Protein AF-K2CL20-F1 (afdb_monomer)

Structure (mmCIF, N/CA/C/O backbone):
data_AF-K2CL20-F1
#
_entry.id   AF-K2CL20-F1
#
loop_
_atom_site.group_PDB
_atom_site.id
_atom_site.type_symbol
_atom_site.label_atom_id
_atom_site.label_alt_id
_atom_site.label_comp_id
_atom_site.label_asym_id
_atom_site.label_entity_id
_atom_site.label_seq_id
_atom_site.pdbx_PDB_ins_code
_atom_site.Cartn_x
_atom_site.Cartn_y
_atom_site.Cartn_z
_atom_site.occupancy
_atom_site.B_iso_or_equiv
_atom_site.auth_seq_id
_atom_site.auth_comp_id
_atom_site.auth_asym_id
_atom_site.auth_atom_id
_atom_site.pdbx_PDB_model_num
ATOM 1 N N . LEU A 1 1 ? 9.362 -7.689 -4.655 1.00 85.69 1 LEU A N 1
ATOM 2 C CA . LEU A 1 1 ? 9.370 -9.117 -4.252 1.00 85.69 1 LEU A CA 1
ATOM 3 C C . LEU A 1 1 ? 10.143 -9.893 -5.315 1.00 85.69 1 LEU A C 1
ATOM 5 O O . LEU A 1 1 ? 9.875 -9.647 -6.487 1.00 85.69 1 LEU A O 1
ATOM 9 N N . PRO A 1 2 ? 11.114 -10.753 -4.959 1.00 88.81 2 PRO A N 1
ATOM 10 C CA . PRO A 1 2 ? 11.860 -11.534 -5.948 1.00 88.81 2 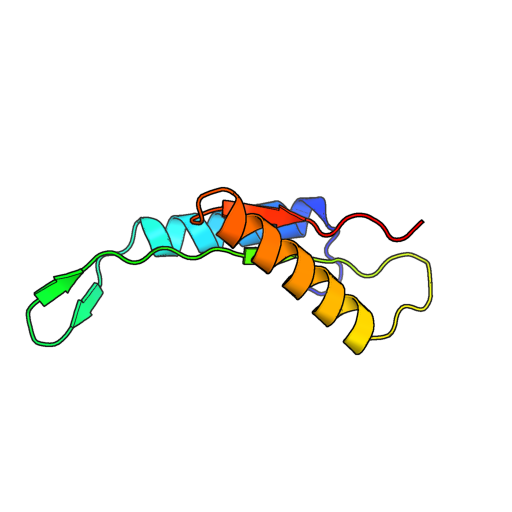PRO A CA 1
ATOM 11 C C . PRO A 1 2 ? 10.928 -12.420 -6.782 1.00 88.81 2 PRO A C 1
ATOM 13 O O . PRO A 1 2 ? 9.961 -12.956 -6.243 1.00 88.81 2 PRO A O 1
ATOM 16 N N . GLN A 1 3 ? 11.214 -12.563 -8.081 1.00 89.81 3 GLN A N 1
ATOM 17 C CA . GLN A 1 3 ? 10.493 -13.465 -9.000 1.00 89.81 3 GLN A CA 1
ATOM 18 C C . GLN A 1 3 ? 8.958 -13.315 -8.968 1.00 89.81 3 GLN A C 1
ATOM 20 O O . GLN A 1 3 ? 8.225 -14.279 -9.160 1.00 89.81 3 GLN A O 1
ATOM 25 N N . THR A 1 4 ? 8.457 -12.109 -8.697 1.00 91.75 4 THR A N 1
ATOM 26 C CA . THR A 1 4 ? 7.024 -11.843 -8.530 1.00 91.75 4 THR A CA 1
ATOM 27 C C . THR A 1 4 ? 6.591 -10.772 -9.521 1.00 91.75 4 THR A C 1
ATOM 29 O O . THR A 1 4 ? 7.107 -9.655 -9.487 1.00 91.75 4 THR A O 1
ATOM 32 N N . GLY A 1 5 ? 5.636 -11.098 -10.392 1.00 92.00 5 GLY A N 1
ATOM 33 C CA . GLY A 1 5 ? 5.045 -10.129 -11.314 1.00 92.00 5 GLY A CA 1
ATOM 34 C C . GLY A 1 5 ? 4.115 -9.138 -10.607 1.00 92.00 5 GLY A C 1
ATOM 35 O O . GLY A 1 5 ? 3.671 -9.369 -9.481 1.00 92.00 5 GLY A O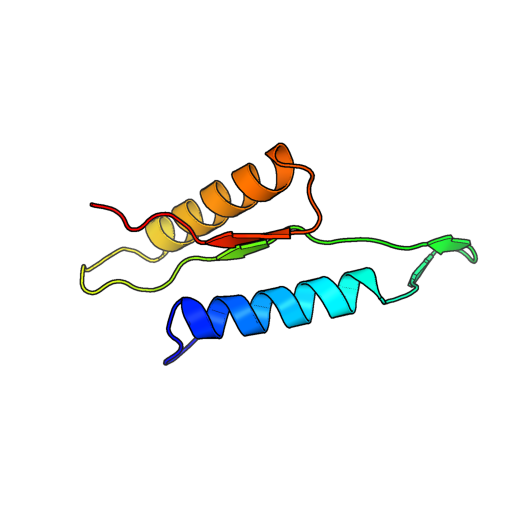 1
ATOM 36 N N . ILE A 1 6 ? 3.759 -8.043 -11.287 1.00 93.56 6 ILE A N 1
ATOM 37 C CA . ILE A 1 6 ? 2.942 -6.969 -10.692 1.00 93.56 6 ILE A CA 1
ATOM 38 C C . ILE A 1 6 ? 1.565 -7.450 -10.202 1.00 93.56 6 ILE A C 1
ATOM 40 O O . ILE A 1 6 ? 1.085 -6.998 -9.165 1.00 93.56 6 ILE A O 1
ATOM 44 N N . LYS A 1 7 ? 0.945 -8.410 -10.904 1.00 94.00 7 LYS A N 1
ATOM 45 C CA . LYS A 1 7 ? -0.363 -8.980 -10.534 1.00 94.00 7 LYS A CA 1
ATOM 46 C C . LYS A 1 7 ? -0.288 -9.783 -9.235 1.00 94.00 7 LYS A C 1
ATOM 48 O O . LYS A 1 7 ? -1.105 -9.575 -8.343 1.00 94.00 7 LYS A O 1
ATOM 53 N N . ASP A 1 8 ? 0.714 -10.644 -9.099 1.00 95.69 8 ASP A N 1
ATOM 54 C CA . ASP A 1 8 ? 0.919 -11.429 -7.878 1.00 95.69 8 ASP A CA 1
ATOM 55 C C . ASP A 1 8 ? 1.342 -10.526 -6.713 1.00 95.69 8 ASP A C 1
ATOM 57 O O . ASP A 1 8 ? 0.854 -10.670 -5.590 1.00 95.69 8 ASP A O 1
ATOM 61 N N . GLY A 1 9 ? 2.173 -9.517 -6.996 1.00 96.69 9 GLY A N 1
ATOM 62 C CA . GLY A 1 9 ? 2.518 -8.464 -6.044 1.00 96.69 9 GLY A CA 1
ATOM 63 C C . GLY A 1 9 ? 1.284 -7.717 -5.530 1.00 96.69 9 GLY A C 1
ATOM 64 O O . GLY A 1 9 ? 1.171 -7.479 -4.327 1.00 96.69 9 GLY A O 1
ATOM 65 N N . PHE A 1 10 ? 0.320 -7.421 -6.407 1.00 97.38 10 PHE A N 1
ATOM 66 C CA . PHE A 1 10 ? -0.957 -6.812 -6.030 1.00 97.38 10 PHE A CA 1
ATOM 67 C C . PHE A 1 10 ? -1.771 -7.698 -5.090 1.00 97.38 10 PHE A C 1
ATOM 69 O O . PHE A 1 10 ? -2.269 -7.213 -4.074 1.00 97.38 10 PHE A O 1
ATOM 76 N N . VAL A 1 11 ? -1.867 -8.999 -5.376 1.00 98.19 11 VAL A N 1
ATOM 77 C CA . VAL A 1 11 ? -2.571 -9.954 -4.504 1.00 98.19 11 VAL A CA 1
ATOM 78 C C . VAL A 1 11 ? -1.942 -9.987 -3.108 1.00 98.19 11 VAL A C 1
ATOM 80 O O . VAL A 1 11 ? -2.657 -9.942 -2.104 1.00 98.19 11 VAL A O 1
ATOM 83 N N . VAL A 1 12 ? -0.609 -10.015 -3.025 1.00 98.12 12 VAL A N 1
ATOM 84 C CA . VAL A 1 12 ? 0.109 -9.974 -1.742 1.00 98.12 12 VAL A CA 1
ATOM 85 C C . VAL A 1 12 ? -0.145 -8.656 -1.006 1.00 98.12 12 VAL A C 1
ATOM 87 O O . VAL A 1 12 ? -0.435 -8.678 0.191 1.00 98.12 12 VAL A O 1
ATOM 90 N N . ALA A 1 13 ? -0.091 -7.521 -1.704 1.00 98.19 13 ALA A N 1
ATOM 91 C CA . ALA A 1 13 ? -0.353 -6.209 -1.120 1.00 98.19 13 ALA A CA 1
ATOM 92 C C . ALA A 1 13 ? -1.792 -6.084 -0.589 1.00 98.19 13 ALA A C 1
ATOM 94 O O . ALA A 1 13 ? -1.988 -5.619 0.533 1.00 98.19 13 ALA A O 1
ATOM 95 N N . GLU A 1 14 ? -2.800 -6.556 -1.328 1.00 98.56 14 GLU A N 1
ATOM 96 C CA . GLU A 1 14 ? -4.193 -6.568 -0.858 1.00 98.56 14 GLU A CA 1
ATOM 97 C C . GLU A 1 14 ? -4.374 -7.472 0.362 1.00 98.56 14 GLU A C 1
ATOM 99 O O . GLU A 1 14 ? -5.096 -7.116 1.295 1.00 98.56 14 GLU A O 1
ATOM 104 N N . ARG A 1 15 ? -3.684 -8.619 0.409 1.00 98.50 15 ARG A N 1
ATOM 105 C CA . ARG A 1 15 ? -3.699 -9.488 1.591 1.00 98.50 15 ARG A CA 1
ATOM 106 C C . ARG A 1 15 ? -3.151 -8.765 2.822 1.00 98.50 15 ARG A C 1
ATOM 108 O O . ARG A 1 15 ? -3.760 -8.845 3.884 1.00 98.50 15 ARG A O 1
ATOM 115 N N . ILE A 1 16 ? -2.041 -8.038 2.676 1.00 98.38 16 ILE A N 1
ATOM 116 C CA . ILE A 1 16 ? -1.458 -7.227 3.756 1.00 98.38 16 ILE A CA 1
ATOM 117 C C . ILE A 1 16 ? -2.430 -6.120 4.178 1.00 98.38 16 ILE A C 1
ATOM 119 O O . ILE A 1 16 ? -2.707 -5.972 5.366 1.00 98.38 16 ILE A O 1
ATOM 123 N N . ARG A 1 17 ? -2.997 -5.379 3.218 1.00 98.62 17 ARG A N 1
ATOM 124 C CA . ARG A 1 17 ? -3.951 -4.297 3.493 1.00 98.62 17 ARG A CA 1
ATOM 125 C C . ARG A 1 17 ? -5.158 -4.788 4.297 1.00 98.62 17 ARG A C 1
ATOM 127 O O . ARG A 1 17 ? -5.499 -4.176 5.304 1.00 98.62 17 ARG A O 1
ATOM 134 N N . LYS A 1 18 ? -5.766 -5.905 3.880 1.00 98.50 18 LYS A N 1
ATOM 135 C CA . LYS A 1 18 ? -6.912 -6.522 4.568 1.00 98.50 18 LYS A CA 1
ATOM 136 C C . LYS A 1 18 ? -6.553 -7.036 5.959 1.00 98.50 18 LYS A C 1
ATOM 138 O O . LYS A 1 18 ? -7.360 -6.904 6.871 1.00 98.50 18 LYS A O 1
ATOM 143 N N . ALA A 1 19 ? -5.358 -7.604 6.131 1.00 98.38 19 ALA A N 1
ATOM 144 C CA . ALA A 1 19 ? -4.892 -8.049 7.442 1.00 98.38 19 ALA A CA 1
ATOM 145 C C . ALA A 1 19 ? -4.735 -6.872 8.418 1.00 98.38 19 ALA A C 1
ATOM 147 O O . ALA A 1 19 ? -5.128 -6.994 9.572 1.00 98.38 19 ALA A O 1
ATOM 148 N N . ILE A 1 20 ? -4.220 -5.730 7.947 1.00 98.06 20 ILE A N 1
ATOM 149 C CA . ILE A 1 20 ? -4.119 -4.501 8.750 1.00 98.06 20 ILE A CA 1
ATOM 150 C C . ILE A 1 20 ? -5.513 -3.956 9.085 1.00 98.06 20 ILE A C 1
ATOM 152 O O . ILE A 1 20 ? -5.798 -3.671 10.240 1.00 98.06 20 ILE A O 1
ATOM 156 N N . GLU A 1 21 ? -6.393 -3.842 8.088 1.00 97.88 21 GLU A N 1
ATOM 157 C CA . GLU A 1 21 ? -7.764 -3.338 8.261 1.00 97.88 21 GLU A CA 1
ATOM 158 C C . GLU A 1 21 ? -8.603 -4.188 9.229 1.00 97.88 21 GLU A C 1
ATOM 160 O O . GLU A 1 21 ? -9.419 -3.654 9.980 1.00 97.88 21 GLU A O 1
ATOM 165 N N . GLY A 1 22 ? -8.423 -5.510 9.194 1.00 97.19 22 GLY A N 1
ATOM 166 C CA . GLY A 1 22 ? -9.154 -6.454 10.037 1.00 97.19 22 GLY A CA 1
ATOM 167 C C . GLY A 1 22 ? -8.588 -6.619 11.447 1.00 97.19 22 GLY A C 1
ATOM 168 O O . GLY A 1 22 ? -9.225 -7.278 12.268 1.00 97.19 22 GLY A O 1
ATOM 169 N N . ALA A 1 23 ? -7.412 -6.060 11.735 1.00 96.50 23 ALA A N 1
ATOM 170 C CA . ALA A 1 23 ? -6.778 -6.169 13.039 1.00 96.50 23 ALA A CA 1
ATOM 171 C C . ALA A 1 23 ? -7.270 -5.078 14.000 1.00 96.50 23 ALA A C 1
ATOM 173 O O . ALA A 1 23 ? -7.469 -3.916 13.637 1.00 96.50 23 ALA A O 1
ATOM 174 N N . GLU A 1 24 ? -7.442 -5.466 15.260 1.00 96.00 24 GLU A N 1
ATOM 175 C CA . GLU A 1 24 ? -7.698 -4.552 16.365 1.00 96.00 24 GLU A CA 1
ATOM 176 C C . GLU A 1 24 ? -6.395 -4.332 17.129 1.00 96.00 24 GLU A C 1
ATOM 178 O O . GLU A 1 24 ? -5.702 -5.284 17.493 1.00 96.00 24 GLU A O 1
ATOM 183 N N . TYR A 1 25 ? -6.037 -3.068 17.328 1.00 94.12 25 TYR A N 1
ATOM 184 C CA . TYR A 1 25 ? -4.781 -2.678 17.950 1.00 94.12 25 TYR A CA 1
ATOM 185 C C . TYR A 1 25 ? -5.068 -2.003 19.286 1.00 94.12 25 TYR A C 1
ATOM 187 O O . TYR A 1 25 ? -5.881 -1.083 19.355 1.00 94.12 25 TYR A O 1
ATOM 195 N N . THR A 1 26 ? -4.379 -2.426 20.343 1.00 95.38 26 THR A N 1
ATOM 196 C CA . THR A 1 26 ? -4.479 -1.790 21.661 1.00 95.38 26 THR A CA 1
ATOM 197 C C . THR A 1 26 ? -3.344 -0.791 21.846 1.00 95.38 26 THR A C 1
ATOM 199 O O . THR A 1 26 ? -2.169 -1.151 21.761 1.00 95.38 26 THR A O 1
ATOM 202 N N . PHE A 1 27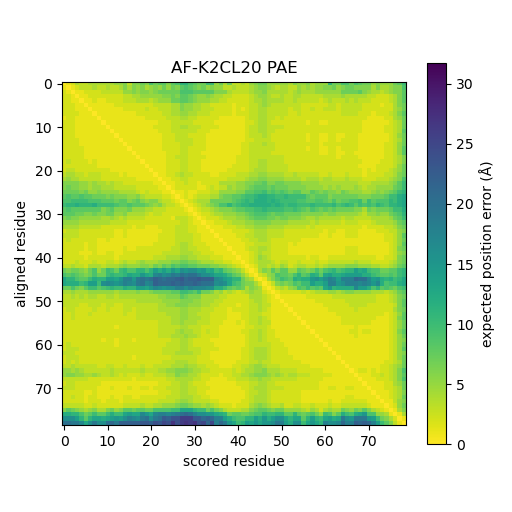 ? -3.679 0.459 22.156 1.00 92.06 27 PHE A N 1
ATOM 203 C CA . PHE A 1 27 ? -2.712 1.486 22.528 1.00 92.06 27 PHE A CA 1
ATOM 204 C C . PHE A 1 27 ? -3.186 2.208 23.788 1.00 92.06 27 PHE A C 1
ATOM 206 O O . PHE A 1 27 ? -4.262 2.789 23.800 1.00 92.06 27 PHE A O 1
ATOM 213 N N . LYS A 1 28 ? -2.382 2.177 24.861 1.00 90.62 28 LYS A N 1
ATOM 214 C CA . LYS A 1 28 ? -2.700 2.818 26.155 1.00 90.62 28 LYS A CA 1
ATOM 215 C C . LYS A 1 28 ? -4.086 2.445 26.722 1.00 90.62 28 LYS A C 1
ATOM 217 O O . LYS A 1 28 ? -4.764 3.294 27.283 1.00 90.62 28 LYS A O 1
ATOM 222 N N . ASN A 1 29 ? -4.460 1.167 26.616 1.00 92.00 29 ASN A N 1
ATOM 223 C CA . ASN A 1 29 ? -5.762 0.595 27.003 1.00 92.00 29 ASN A CA 1
ATOM 224 C C . ASN A 1 29 ? -6.957 0.967 26.108 1.00 92.00 29 ASN A C 1
ATOM 226 O O . ASN A 1 29 ? -8.048 0.456 26.346 1.00 92.00 29 ASN A O 1
ATOM 230 N N . ASP A 1 30 ? -6.753 1.753 25.049 1.00 94.06 30 ASP A N 1
ATOM 231 C CA . ASP A 1 30 ? -7.779 2.014 24.043 1.00 94.06 30 ASP A CA 1
ATOM 232 C C . ASP A 1 30 ? -7.628 1.054 22.862 1.00 94.06 30 ASP A C 1
ATOM 234 O O . ASP A 1 30 ? -6.519 0.795 22.382 1.00 94.06 30 ASP A O 1
ATOM 238 N N . SER A 1 31 ? -8.756 0.533 22.379 1.00 94.00 31 SER A N 1
ATOM 239 C CA . SER A 1 31 ? -8.795 -0.266 21.153 1.00 94.00 31 SER A CA 1
ATOM 240 C C . SER A 1 31 ? -9.021 0.646 19.956 1.00 94.00 31 SER A C 1
ATOM 242 O O . SER A 1 31 ? -9.921 1.486 19.953 1.00 94.00 31 SER A O 1
ATOM 244 N N . MET A 1 32 ? -8.193 0.489 18.929 1.00 95.25 32 MET A N 1
ATOM 245 C CA . MET A 1 32 ? -8.275 1.263 17.700 1.00 95.25 32 MET A CA 1
ATOM 246 C C . MET A 1 32 ? -8.111 0.383 16.471 1.00 95.25 32 MET A C 1
ATOM 248 O O . MET A 1 32 ? -7.441 -0.650 16.482 1.00 95.25 32 MET A O 1
ATOM 252 N N . ARG A 1 33 ? -8.711 0.844 15.376 1.00 94.81 33 ARG A N 1
ATOM 253 C CA . ARG A 1 33 ? -8.536 0.262 14.050 1.00 94.81 33 ARG A CA 1
ATOM 254 C C . ARG A 1 33 ? -7.742 1.223 13.195 1.00 94.81 33 ARG A C 1
ATOM 256 O O . ARG A 1 33 ? -8.032 2.419 13.160 1.00 94.81 33 ARG A O 1
ATOM 263 N N . VAL A 1 34 ? -6.759 0.686 12.490 1.00 96.56 34 VAL A N 1
ATOM 264 C CA . VAL A 1 34 ? -5.982 1.432 11.504 1.00 96.56 34 VAL A CA 1
ATOM 265 C C . VAL A 1 34 ? -6.151 0.786 10.140 1.00 96.56 34 VAL A C 1
ATOM 267 O O . VAL A 1 34 ? -6.514 -0.379 10.017 1.00 96.56 34 VAL A O 1
ATOM 270 N N . THR A 1 35 ? -5.898 1.560 9.095 1.00 98.12 35 THR A N 1
ATOM 271 C CA . THR A 1 35 ? -5.877 1.059 7.721 1.00 98.12 35 THR A CA 1
ATOM 272 C C . 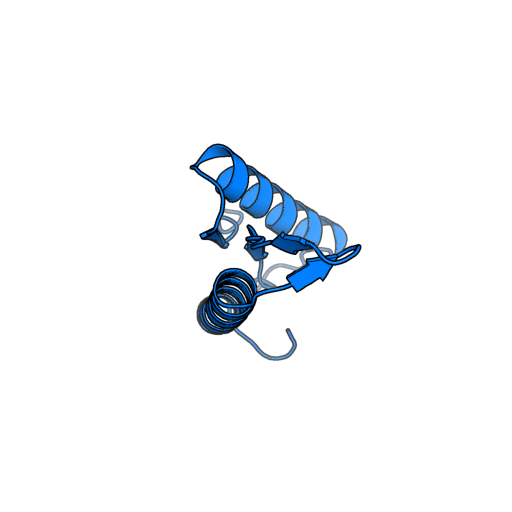THR A 1 35 ? -4.580 1.483 7.055 1.00 98.12 35 THR A C 1
ATOM 274 O O . THR A 1 35 ? -3.920 2.430 7.489 1.00 98.12 35 THR A O 1
ATOM 277 N N . ALA A 1 36 ? -4.215 0.789 5.980 1.00 98.12 36 ALA A N 1
ATOM 278 C CA . ALA A 1 36 ? -3.043 1.110 5.180 1.00 98.12 36 ALA A CA 1
ATOM 279 C C . ALA A 1 36 ? -3.461 1.432 3.743 1.00 98.12 36 ALA A C 1
ATOM 281 O O . ALA A 1 36 ? -4.372 0.824 3.188 1.00 98.12 36 ALA A O 1
ATOM 282 N N . SER A 1 37 ? -2.780 2.391 3.124 1.00 98.62 37 SER A N 1
ATOM 283 C CA . SER A 1 37 ? -2.777 2.540 1.664 1.00 98.62 37 SER A CA 1
ATOM 284 C C . SER A 1 37 ? -1.413 2.091 1.171 1.00 98.62 37 SER A C 1
ATOM 286 O O . SER A 1 37 ? -0.421 2.385 1.835 1.00 98.62 37 SER A O 1
ATOM 288 N N . LEU A 1 38 ? -1.364 1.380 0.049 1.00 98.50 38 LEU A N 1
ATOM 289 C CA . LEU A 1 38 ? -0.125 0.815 -0.486 1.00 98.50 38 LEU A CA 1
ATOM 290 C C . LEU A 1 38 ? 0.008 1.190 -1.963 1.00 98.50 38 LEU A C 1
ATOM 292 O O . LEU A 1 38 ? -0.959 1.104 -2.721 1.00 98.50 38 LEU A O 1
ATOM 296 N N . GLY A 1 39 ? 1.207 1.594 -2.361 1.00 98.00 39 GLY A N 1
ATOM 297 C CA . GLY A 1 39 ? 1.602 1.712 -3.758 1.00 98.00 39 GLY A CA 1
ATOM 298 C C . GLY A 1 39 ? 2.595 0.609 -4.092 1.00 98.00 39 GLY A C 1
ATOM 299 O O . GLY A 1 39 ? 3.453 0.296 -3.267 1.00 98.00 39 GLY A O 1
ATOM 300 N N . ILE A 1 40 ? 2.450 -0.011 -5.261 1.00 96.94 40 ILE A N 1
ATOM 301 C CA . ILE A 1 40 ? 3.354 -1.069 -5.719 1.00 96.94 40 ILE A CA 1
ATOM 302 C C . ILE A 1 40 ? 3.846 -0.800 -7.139 1.00 96.94 40 ILE A C 1
ATOM 304 O O . ILE A 1 40 ? 3.085 -0.345 -7.991 1.00 96.94 40 ILE A O 1
ATOM 308 N N . SER A 1 41 ? 5.105 -1.143 -7.383 1.00 94.56 41 SER A N 1
ATOM 309 C CA . SER A 1 41 ? 5.764 -1.173 -8.690 1.00 94.56 41 SER A CA 1
ATOM 310 C C . SER A 1 41 ? 6.421 -2.546 -8.887 1.00 94.56 41 SER A C 1
ATOM 312 O O . SER A 1 41 ? 6.561 -3.331 -7.940 1.00 94.56 41 SER A O 1
ATOM 314 N N . ALA A 1 42 ? 6.778 -2.872 -10.126 1.00 90.81 42 ALA A N 1
ATOM 315 C CA . ALA A 1 42 ? 7.500 -4.093 -10.468 1.00 90.81 42 ALA A CA 1
ATOM 316 C C . ALA A 1 42 ? 8.669 -3.745 -11.384 1.00 90.81 42 ALA A C 1
ATOM 318 O O . ALA A 1 42 ? 8.616 -2.761 -12.110 1.00 90.81 42 ALA A O 1
ATOM 319 N N . LEU A 1 43 ? 9.721 -4.563 -11.353 1.00 87.69 43 LEU A N 1
ATOM 320 C CA . LEU A 1 43 ? 10.824 -4.401 -12.292 1.00 87.69 43 LEU A CA 1
ATOM 321 C C . LEU A 1 43 ? 10.303 -4.707 -13.702 1.00 87.69 43 LEU A C 1
ATOM 323 O O . LEU A 1 43 ? 9.799 -5.805 -13.957 1.00 87.69 43 LEU A O 1
ATOM 327 N N . HIS A 1 44 ? 10.397 -3.726 -14.593 1.00 78.00 44 H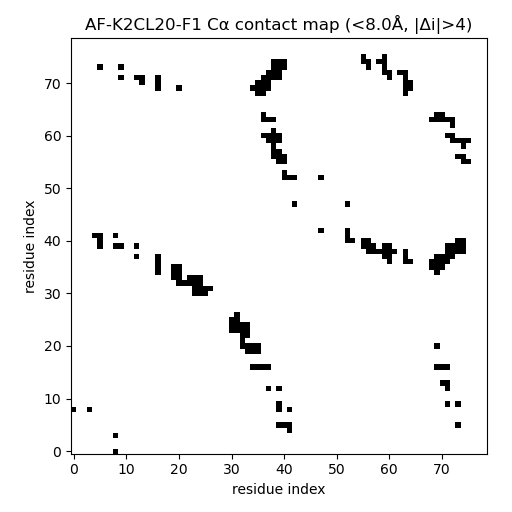IS A N 1
ATOM 328 C CA . HIS A 1 44 ? 10.036 -3.867 -16.000 1.00 78.00 44 HIS A CA 1
ATOM 329 C C . HIS A 1 44 ? 11.242 -4.364 -16.817 1.00 78.00 44 HIS A C 1
ATOM 331 O O . HIS A 1 44 ? 12.352 -4.443 -16.309 1.00 78.00 44 HIS A O 1
ATOM 337 N N . MET A 1 45 ? 11.044 -4.717 -18.094 1.00 69.38 45 MET A N 1
ATOM 338 C CA . MET A 1 45 ? 12.139 -5.190 -18.970 1.00 69.38 45 MET A CA 1
ATOM 339 C C . MET A 1 45 ? 13.189 -4.113 -19.297 1.00 69.38 45 MET A C 1
ATOM 341 O O . MET A 1 45 ? 14.194 -4.419 -19.932 1.00 69.38 45 MET A O 1
ATOM 345 N N . ARG A 1 46 ? 12.944 -2.855 -18.920 1.00 71.00 46 ARG A N 1
ATOM 346 C CA . ARG A 1 46 ? 13.923 -1.772 -19.026 1.00 71.00 46 ARG A CA 1
ATOM 347 C C . ARG A 1 46 ? 14.808 -1.773 -17.784 1.00 71.00 46 ARG A C 1
ATOM 349 O O . ARG A 1 46 ? 14.334 -2.113 -16.703 1.00 71.00 46 ARG A O 1
ATOM 356 N N . ASP A 1 47 ? 16.059 -1.353 -17.939 1.00 66.50 47 ASP A N 1
ATOM 357 C CA . ASP A 1 47 ? 16.972 -1.117 -16.818 1.00 66.50 47 ASP A CA 1
ATOM 358 C C . ASP A 1 47 ? 16.511 0.123 -16.039 1.00 66.50 47 ASP A C 1
ATOM 360 O O . ASP A 1 47 ? 17.014 1.227 -16.233 1.00 66.50 47 ASP A O 1
ATOM 364 N N . VAL A 1 48 ? 15.486 -0.058 -15.208 1.00 79.00 48 VAL A N 1
ATOM 365 C CA . VAL A 1 48 ? 14.990 0.957 -14.279 1.00 79.00 48 VAL A CA 1
ATOM 366 C C . VAL A 1 48 ? 15.821 0.859 -13.003 1.00 79.00 48 VAL A C 1
ATOM 368 O O . VAL A 1 48 ? 16.031 -0.236 -12.470 1.00 79.00 48 VAL A O 1
ATOM 371 N N . SER A 1 49 ? 16.309 1.994 -12.513 1.00 88.31 49 SER A N 1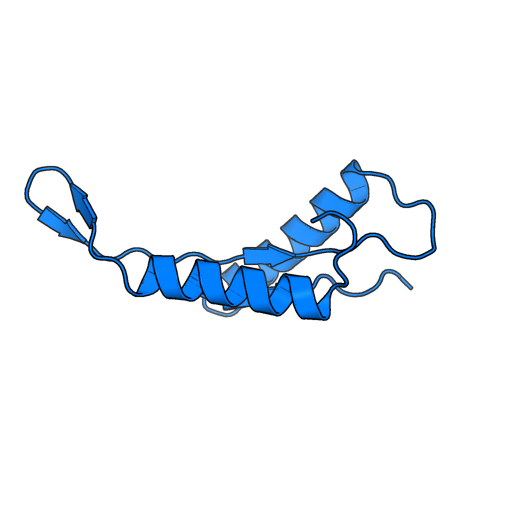
ATOM 372 C CA . SER A 1 49 ? 17.022 2.058 -11.237 1.00 88.31 49 SER A CA 1
ATOM 373 C C . SER A 1 49 ? 16.095 1.719 -10.065 1.00 88.31 49 SER A C 1
ATOM 375 O O . SER A 1 49 ? 14.868 1.832 -10.143 1.00 88.31 49 SER A O 1
ATOM 377 N N . LEU A 1 50 ? 16.682 1.314 -8.937 1.00 88.19 50 LEU A N 1
ATOM 378 C CA . LEU A 1 50 ? 15.913 1.060 -7.720 1.00 88.19 50 LEU A CA 1
ATOM 379 C C . LEU A 1 50 ? 15.184 2.329 -7.252 1.00 88.19 50 LEU A C 1
ATOM 381 O O . LEU A 1 50 ? 14.042 2.255 -6.801 1.00 88.19 50 LEU A O 1
ATOM 385 N N . GLU A 1 51 ? 15.835 3.483 -7.375 1.00 91.56 51 GLU A N 1
ATOM 386 C CA . GLU A 1 51 ? 15.297 4.791 -7.016 1.00 91.56 51 GLU A CA 1
ATOM 387 C C . GLU A 1 51 ? 14.029 5.114 -7.814 1.00 91.56 51 GLU A C 1
ATOM 389 O O . GLU A 1 51 ? 13.006 5.469 -7.228 1.00 91.56 51 GLU A O 1
ATOM 394 N N . GLU A 1 52 ? 14.055 4.910 -9.132 1.00 90.19 52 GLU A N 1
ATOM 395 C CA . GLU A 1 52 ? 12.891 5.106 -10.003 1.00 90.19 52 GLU A CA 1
ATOM 396 C C . GLU A 1 52 ? 11.744 4.153 -9.639 1.00 90.19 52 GLU A C 1
ATOM 398 O O . GLU A 1 52 ? 10.596 4.585 -9.521 1.00 90.19 52 GLU A O 1
ATOM 403 N N . MET A 1 53 ? 12.039 2.877 -9.361 1.00 90.69 53 MET A N 1
ATOM 404 C CA . MET A 1 53 ? 11.016 1.919 -8.922 1.00 90.69 53 MET A CA 1
ATOM 405 C C . MET A 1 53 ? 10.355 2.332 -7.599 1.00 90.69 53 MET A C 1
ATOM 407 O O . MET A 1 53 ? 9.149 2.127 -7.413 1.00 90.69 53 MET A O 1
ATOM 411 N N . ILE A 1 54 ? 11.130 2.887 -6.661 1.00 93.19 54 ILE A N 1
ATOM 412 C CA . ILE A 1 54 ? 10.615 3.398 -5.385 1.00 93.19 54 ILE A CA 1
ATOM 413 C C . ILE A 1 54 ? 9.749 4.637 -5.625 1.00 93.19 54 ILE A C 1
ATOM 415 O O . ILE A 1 54 ? 8.654 4.722 -5.065 1.00 93.19 54 ILE A O 1
ATOM 419 N N . GLU A 1 55 ? 10.186 5.564 -6.479 1.00 94.25 55 GLU A N 1
ATOM 420 C CA . GLU A 1 55 ? 9.389 6.739 -6.840 1.00 94.25 55 GLU A CA 1
ATOM 421 C C . GLU A 1 55 ? 8.048 6.364 -7.477 1.00 94.25 55 GLU A C 1
ATOM 423 O O . GLU A 1 55 ? 7.020 6.966 -7.169 1.00 94.25 55 GLU A O 1
ATOM 428 N N . GLU A 1 56 ? 8.034 5.381 -8.373 1.00 93.81 56 GLU A N 1
ATOM 429 C CA . GLU A 1 56 ? 6.813 4.878 -8.998 1.00 93.81 56 GLU A CA 1
ATOM 430 C C . GLU A 1 56 ? 5.833 4.313 -7.964 1.00 93.81 56 GLU A C 1
ATOM 432 O O . GLU A 1 56 ? 4.637 4.635 -7.983 1.00 93.81 56 GLU A O 1
ATOM 437 N N . ALA A 1 57 ? 6.337 3.515 -7.017 1.00 95.50 57 ALA A N 1
ATOM 438 C CA . ALA A 1 57 ? 5.531 2.998 -5.918 1.00 95.50 57 ALA A CA 1
ATOM 439 C C . ALA A 1 57 ? 5.001 4.128 -5.018 1.00 95.50 57 ALA A C 1
ATOM 441 O O . ALA A 1 57 ? 3.831 4.091 -4.628 1.00 95.50 57 ALA A O 1
ATOM 442 N N . ASP A 1 58 ? 5.802 5.156 -4.722 1.00 96.62 58 ASP A N 1
ATOM 443 C CA . ASP A 1 58 ? 5.359 6.298 -3.914 1.00 96.62 58 ASP A CA 1
ATOM 444 C C . ASP A 1 58 ? 4.296 7.142 -4.637 1.00 96.62 58 ASP A C 1
ATOM 446 O O . ASP A 1 58 ? 3.260 7.480 -4.057 1.00 96.62 58 ASP A O 1
ATOM 450 N N . LYS A 1 59 ? 4.458 7.381 -5.945 1.00 96.69 59 LYS A N 1
ATOM 451 C CA . LYS A 1 59 ? 3.435 8.030 -6.786 1.00 96.69 59 LYS A CA 1
ATOM 452 C C . LYS A 1 59 ? 2.120 7.242 -6.749 1.00 96.69 59 LYS A C 1
ATOM 454 O O . LYS A 1 59 ? 1.051 7.824 -6.538 1.00 96.69 59 LYS A O 1
ATOM 459 N N . ALA A 1 60 ? 2.176 5.914 -6.873 1.00 97.50 60 ALA A N 1
ATOM 460 C CA . ALA A 1 60 ? 0.997 5.056 -6.748 1.00 97.50 60 ALA A CA 1
ATOM 461 C C . ALA A 1 60 ? 0.362 5.133 -5.344 1.00 97.50 60 ALA A C 1
ATOM 463 O O . ALA A 1 60 ? -0.864 5.231 -5.215 1.00 97.50 60 ALA A O 1
ATOM 464 N N . LEU A 1 61 ? 1.179 5.159 -4.286 1.00 98.12 61 LEU A N 1
ATOM 465 C CA . LEU A 1 61 ? 0.728 5.327 -2.902 1.00 98.12 61 LEU A CA 1
ATOM 466 C C . LEU A 1 61 ? 0.022 6.673 -2.701 1.00 98.12 61 LEU A C 1
ATOM 468 O O . LEU A 1 61 ? -1.026 6.740 -2.049 1.00 98.12 61 LEU A O 1
ATOM 472 N N . TYR A 1 62 ? 0.565 7.746 -3.271 1.00 97.81 62 TYR A N 1
ATOM 473 C CA . TYR A 1 62 ? -0.047 9.066 -3.222 1.00 97.81 62 TYR A CA 1
ATOM 474 C C . TYR A 1 62 ? -1.433 9.063 -3.881 1.00 97.81 62 TYR A C 1
ATOM 476 O O . TYR A 1 62 ? -2.398 9.568 -3.299 1.00 97.81 62 TYR A O 1
ATOM 484 N N . VAL A 1 63 ? -1.577 8.407 -5.039 1.00 97.88 63 VAL A N 1
ATOM 485 C CA . VAL A 1 63 ? -2.880 8.216 -5.699 1.00 97.88 63 VAL A CA 1
ATOM 486 C C . VAL A 1 63 ? -3.845 7.416 -4.821 1.00 97.88 63 VAL A C 1
ATOM 488 O O . VAL A 1 63 ? -5.014 7.783 -4.700 1.00 97.88 63 VAL A O 1
ATOM 491 N N . ALA A 1 64 ? -3.385 6.350 -4.161 1.00 98.06 64 ALA A N 1
A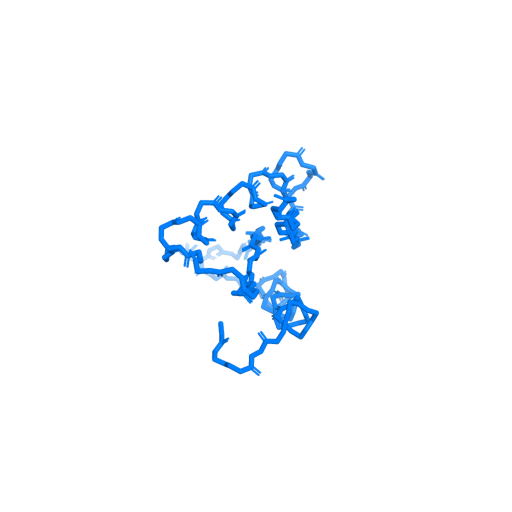TOM 492 C CA . ALA A 1 64 ? -4.220 5.589 -3.232 1.00 98.06 64 ALA A CA 1
ATOM 493 C C . ALA A 1 64 ? -4.741 6.475 -2.086 1.00 98.06 64 ALA A C 1
ATOM 495 O O . ALA A 1 64 ? -5.923 6.410 -1.733 1.00 98.06 64 ALA A O 1
ATOM 496 N N . LYS A 1 65 ? -3.888 7.351 -1.540 1.00 97.69 65 LYS A N 1
ATOM 497 C CA . LYS A 1 65 ? -4.267 8.294 -0.480 1.00 97.69 65 LYS A CA 1
ATOM 498 C C . LYS A 1 65 ? -5.265 9.348 -0.967 1.00 97.69 65 LYS A C 1
ATOM 500 O O . LYS A 1 65 ? -6.230 9.625 -0.257 1.00 97.69 65 LYS A O 1
ATOM 505 N N . SER A 1 66 ? -5.072 9.904 -2.164 1.00 98.00 66 SER A N 1
ATOM 506 C CA . SER A 1 66 ? -5.955 10.942 -2.718 1.00 98.00 66 SER A CA 1
ATOM 507 C C . SER A 1 66 ? -7.310 10.400 -3.187 1.00 98.00 66 SER A C 1
ATOM 509 O O . SER A 1 66 ? -8.309 11.112 -3.131 1.00 98.00 66 SER A O 1
ATOM 511 N N . LYS A 1 67 ? -7.387 9.122 -3.579 1.00 96.88 67 LYS A N 1
ATOM 512 C CA . LYS A 1 67 ? -8.618 8.450 -4.034 1.00 96.88 67 LYS A CA 1
ATOM 513 C C . LYS A 1 67 ? -9.422 7.772 -2.916 1.00 96.88 67 LYS A C 1
ATOM 515 O O . LYS A 1 67 ? -10.181 6.851 -3.203 1.00 96.88 67 LYS A O 1
ATOM 520 N N . GLY A 1 68 ? -9.253 8.185 -1.659 1.00 97.00 68 GLY A N 1
ATOM 521 C CA . GLY A 1 68 ? -10.063 7.688 -0.534 1.00 97.00 68 GLY A CA 1
ATOM 522 C C . GLY A 1 68 ? -9.342 6.783 0.469 1.00 97.00 68 GLY A C 1
ATOM 523 O O . GLY A 1 68 ? -9.987 6.305 1.396 1.00 97.00 68 GLY A O 1
ATOM 524 N N . ARG A 1 69 ? -8.014 6.614 0.352 1.00 98.44 69 ARG A N 1
ATOM 525 C CA . ARG A 1 69 ? -7.186 5.770 1.241 1.00 98.44 69 ARG A CA 1
ATOM 526 C C . ARG A 1 69 ? -7.647 4.301 1.246 1.00 98.44 69 ARG A C 1
ATOM 528 O O . ARG A 1 69 ? -8.395 3.884 0.370 1.00 98.44 69 ARG A O 1
ATOM 535 N N . ASN A 1 70 ? -7.107 3.511 2.177 1.00 98.44 70 ASN A N 1
ATOM 536 C CA . ASN A 1 70 ? -7.424 2.100 2.410 1.00 98.44 70 ASN A CA 1
ATOM 537 C C . ASN A 1 70 ? -7.532 1.250 1.129 1.00 98.44 70 ASN A C 1
ATOM 539 O O . ASN A 1 70 ? -8.473 0.483 0.938 1.00 98.44 70 ASN A O 1
ATOM 543 N N . GLN A 1 71 ? -6.560 1.399 0.231 1.00 98.50 71 GLN A N 1
ATOM 544 C CA . GLN A 1 71 ? -6.533 0.687 -1.043 1.00 98.50 71 GLN A CA 1
ATOM 545 C C . GLN A 1 71 ? -5.108 0.482 -1.538 1.00 98.50 71 GLN A C 1
ATOM 547 O O . GLN A 1 71 ? -4.189 1.213 -1.151 1.00 98.50 71 GLN A O 1
ATOM 552 N N . VAL A 1 72 ? -4.947 -0.496 -2.425 1.00 98.56 72 VAL A N 1
ATOM 553 C CA . VAL A 1 72 ? -3.713 -0.710 -3.176 1.00 98.56 72 VAL A CA 1
ATOM 554 C C . VAL A 1 72 ? -3.816 -0.031 -4.547 1.00 98.56 72 VAL A C 1
ATOM 556 O O . VAL A 1 72 ? -4.873 -0.028 -5.192 1.00 98.56 72 VAL A O 1
ATOM 559 N N . ARG A 1 73 ? -2.717 0.568 -5.008 1.00 97.94 73 ARG A N 1
ATOM 560 C CA . ARG A 1 73 ? -2.567 1.070 -6.379 1.00 97.94 73 ARG A CA 1
ATOM 561 C C . ARG A 1 73 ? -1.283 0.546 -7.005 1.00 97.94 73 ARG A C 1
ATOM 563 O O . ARG A 1 73 ? -0.246 0.483 -6.354 1.00 97.94 73 ARG A O 1
ATOM 570 N N . ILE A 1 74 ? -1.394 0.179 -8.275 1.00 96.69 74 ILE A N 1
ATOM 571 C CA . ILE A 1 74 ? -0.275 -0.215 -9.127 1.00 96.69 74 ILE A CA 1
ATOM 572 C C . ILE A 1 74 ? 0.255 1.048 -9.804 1.00 96.69 74 ILE A C 1
ATOM 574 O O . ILE A 1 74 ? -0.542 1.862 -10.280 1.00 96.69 74 ILE A O 1
ATOM 578 N N . ALA A 1 75 ? 1.573 1.220 -9.812 1.00 93.56 75 ALA A N 1
ATOM 579 C CA . ALA A 1 75 ? 2.221 2.258 -10.596 1.00 93.56 75 ALA A CA 1
ATOM 580 C C . ALA A 1 75 ? 1.924 2.049 -12.091 1.00 93.56 75 ALA A C 1
ATOM 582 O O . ALA A 1 75 ? 1.931 0.906 -12.555 1.00 93.56 75 ALA A O 1
ATOM 583 N N . PRO A 1 76 ? 1.610 3.113 -12.847 1.00 81.88 76 PRO A N 1
ATOM 584 C CA . PRO A 1 76 ? 1.450 2.994 -14.289 1.00 81.88 76 PRO A CA 1
ATOM 585 C C . PRO A 1 76 ? 2.766 2.523 -14.912 1.00 81.88 76 PRO A C 1
ATOM 587 O O . PRO A 1 76 ? 3.831 2.957 -14.484 1.00 81.88 76 PRO A O 1
ATOM 590 N N . GLU A 1 77 ? 2.689 1.659 -15.924 1.00 67.94 77 GLU A N 1
ATOM 591 C CA . GLU A 1 77 ? 3.873 1.287 -16.699 1.00 67.94 77 GLU A CA 1
ATOM 592 C C . GLU A 1 77 ? 4.460 2.552 -17.335 1.00 67.94 77 GLU A C 1
ATOM 594 O O . GLU A 1 77 ? 3.751 3.299 -18.020 1.00 67.94 77 GLU A O 1
ATOM 599 N N . ALA A 1 78 ? 5.741 2.817 -17.083 1.00 58.31 78 ALA A N 1
ATOM 600 C CA . ALA A 1 78 ? 6.462 3.868 -17.780 1.00 58.31 78 ALA A CA 1
ATOM 601 C C . ALA A 1 78 ? 6.513 3.521 -19.282 1.00 58.31 78 ALA A C 1
ATOM 603 O O . ALA A 1 78 ? 7.111 2.513 -19.670 1.00 58.31 78 ALA A O 1
ATOM 604 N N . MET A 1 79 ? 5.837 4.332 -20.109 1.00 43.94 79 MET A N 1
ATOM 605 C CA . MET A 1 79 ? 5.845 4.226 -21.579 1.00 43.94 79 MET A CA 1
ATOM 606 C C . MET A 1 79 ? 7.242 4.361 -22.162 1.00 43.94 79 MET A C 1
ATOM 608 O 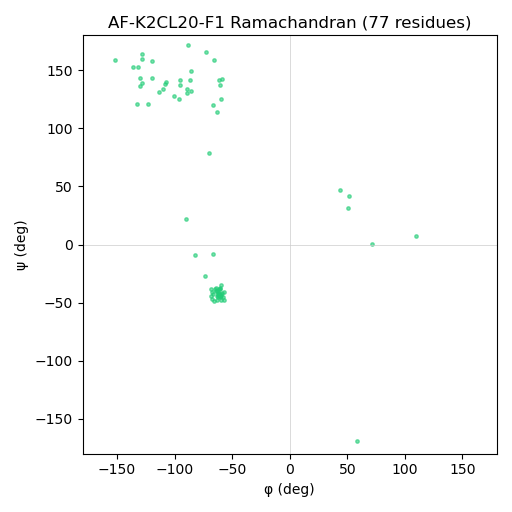O . MET A 1 79 ? 8.091 5.075 -21.590 1.00 43.94 79 MET A O 1
#

Nearest PDB structures (foldseek):
  3ign-assembly1_A  TM=9.396E-01  e=1.204E-05  Marinobacter nauticus VT8
  6hbz-assembly1_A  TM=9.409E-01  e=6.532E-05  Bdellovibrio bacteriovorus HD100
  5xgd-assembly1_A  TM=9.229E-01  e=1.122E-04  Pseudomonas aeruginosa PAO1
  5xgb-assembly1_A-2  TM=9.201E-01  e=4.969E-04  Pseudomonas aeruginosa PAO1
  5xge-assembly1_A  TM=9.151E-01  e=7.456E-04  Pseudomonas aeruginosa PAO1

Solvent-accessible surface area (backbone atoms only — not comparable to full-atom values): 4641 Å² total; per-residue (Å²): 115,86,101,49,56,59,70,59,47,47,55,53,49,48,52,52,34,52,54,45,49,72,39,80,43,77,56,98,90,42,80,45,74,56,70,44,52,38,34,40,58,58,93,60,99,60,96,70,53,71,67,56,47,50,50,38,11,48,54,15,24,51,49,18,50,75,75,71,34,71,33,74,27,69,33,77,81,84,128

Sequence (79 aa):
LPQTGIKDGFVVAERIRKAIEGAEYTFKNDSMRVTASLGISALHMRDVSLEEMIEEADKALYVAKSKGRNQVRIAPEAM

Foldseek 3Di:
DPPDDPVRVQVVVLVVQVVQQPDWDDDPNDTDGDGAEWFAEDDDPDPDDPVRRVVQRVVQSVVCVVVPHSYYGYRDPDD

pLDDT: mean 92.31, std 9.84, range [43.94, 98.62]

Radius of gyration: 14.62 Å; Cα contacts (8 Å, |Δi|>4): 113; chains: 1; bou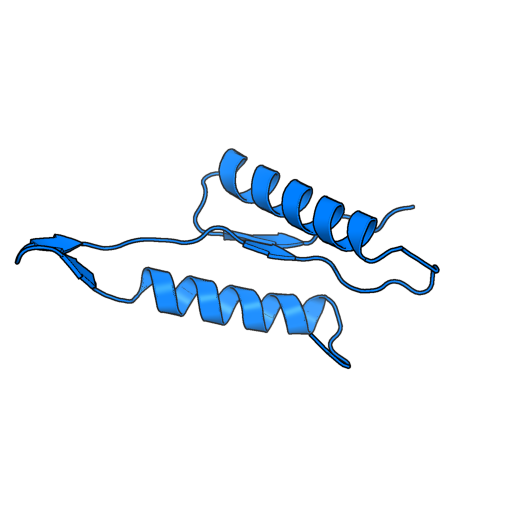nding box: 27×24×49 Å

Secondary structure (DSSP, 8-state):
-TT--HHHHHHHHHHHHHHHHH--EEETTEEE-----EEE----SS---HHHHHHHHHHHHHHHHHTTSS-EEEPPP--

Mean predicted aligned error: 3.97 Å